Protein AF-V9V7Q2-F1 (afdb_monomer)

Mean predicted aligned error: 6.65 Å

Solvent-accessible surface area (backbone atoms only — not comparable to full-atom values): 5177 Å² total; per-residue (Å²): 137,87,79,77,89,87,71,86,50,70,66,58,54,51,52,54,49,52,24,61,68,51,80,66,45,94,82,88,76,55,73,67,56,54,48,50,45,50,52,46,53,49,48,54,53,49,44,50,50,43,35,74,74,50,59,39,43,50,66,78,74,47,81,86,48,49,84,54,96,64,86,74,60,74,45,76,50,76,82,86,124

Organism: NCBI:txid1435058

Secondary structure (DSSP, 8-state):
----TT---HHHHHHHHHHHHTTT------HHHHHHHHHHHHHHHHHHHHHHHSSEEEPPP-TTTTTS-----EEEPP---

Foldseek 3Di:
DDDDPDDPDLLNVLVVLVCVLVVNDDDDDDPVLSVLLSVQSVVLVVQVVCCVPHQKHKDHDDSNGRSHPDDIDIDGHDPPD

Structure (mmCIF, N/CA/C/O backbone):
data_AF-V9V7Q2-F1
#
_entry.id   AF-V9V7Q2-F1
#
loop_
_atom_site.group_PDB
_atom_site.id
_atom_site.type_symbol
_atom_site.label_atom_id
_atom_site.label_alt_id
_atom_site.label_comp_id
_atom_site.label_asym_id
_atom_site.label_entity_id
_atom_site.label_seq_id
_atom_site.pdbx_PDB_ins_code
_atom_site.Cartn_x
_atom_site.Cartn_y
_atom_site.Cartn_z
_atom_site.occupancy
_atom_site.B_iso_or_equiv
_atom_site.auth_seq_id
_atom_site.auth_comp_id
_atom_site.auth_asym_id
_atom_site.auth_atom_id
_atom_site.pdbx_PDB_model_num
ATOM 1 N N . MET A 1 1 ? 25.406 -17.617 1.682 1.00 40.38 1 MET A N 1
ATOM 2 C CA . MET A 1 1 ? 24.693 -16.432 2.205 1.00 40.38 1 MET A CA 1
ATOM 3 C C . MET A 1 1 ? 23.341 -16.926 2.700 1.00 40.38 1 MET A C 1
ATOM 5 O O . MET A 1 1 ? 22.570 -17.415 1.892 1.00 40.38 1 MET A O 1
ATOM 9 N N . SER A 1 2 ? 23.140 -16.985 4.018 1.00 41.09 2 SER A N 1
ATOM 10 C CA . SER A 1 2 ? 21.972 -17.621 4.645 1.00 41.09 2 SER A CA 1
ATOM 11 C C . SER A 1 2 ? 20.888 -16.571 4.880 1.00 41.09 2 SER A C 1
ATOM 13 O O . SER A 1 2 ? 21.076 -15.681 5.708 1.00 41.09 2 SER A O 1
ATOM 15 N N . THR A 1 3 ? 19.782 -16.629 4.139 1.00 52.47 3 THR A N 1
ATOM 16 C CA . THR A 1 3 ? 18.575 -15.868 4.475 1.00 52.47 3 THR A CA 1
ATOM 17 C C . THR A 1 3 ? 17.817 -16.652 5.544 1.00 52.47 3 THR A C 1
ATOM 19 O O . THR A 1 3 ? 17.349 -17.765 5.317 1.00 52.47 3 THR A O 1
ATOM 22 N N . LYS A 1 4 ? 17.745 -16.098 6.759 1.00 47.72 4 LYS A N 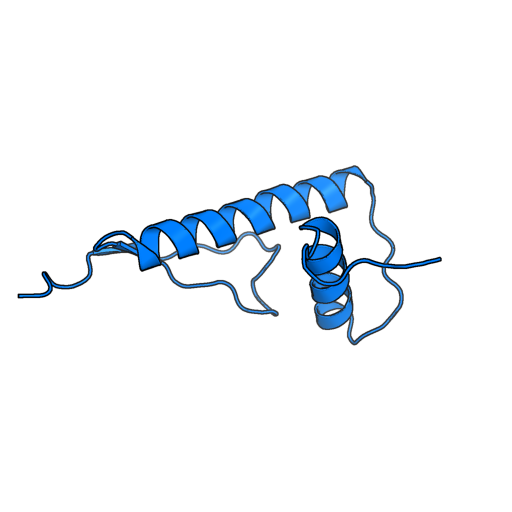1
ATOM 23 C CA . LYS A 1 4 ? 16.909 -16.646 7.834 1.00 47.72 4 LYS A CA 1
ATOM 24 C C . LYS A 1 4 ? 15.443 -16.679 7.370 1.00 47.72 4 LYS A C 1
ATOM 26 O O . LYS A 1 4 ? 14.950 -15.641 6.927 1.00 47.72 4 LYS A O 1
ATOM 31 N N . PRO A 1 5 ? 14.721 -17.800 7.525 1.00 53.50 5 PRO A N 1
ATOM 32 C CA . PRO A 1 5 ? 13.277 -17.812 7.353 1.00 53.50 5 PRO A CA 1
ATOM 33 C C . PRO A 1 5 ? 12.647 -17.139 8.581 1.00 53.50 5 PRO A C 1
ATOM 35 O O . PRO A 1 5 ? 12.941 -17.530 9.710 1.00 53.50 5 PRO A O 1
ATOM 38 N N . GLY A 1 6 ? 11.816 -16.111 8.384 1.00 49.25 6 GLY A N 1
ATOM 39 C CA . GLY A 1 6 ? 10.958 -15.600 9.463 1.00 49.25 6 GLY A CA 1
ATOM 40 C C . GLY A 1 6 ? 10.678 -14.098 9.505 1.00 49.25 6 GLY A C 1
ATOM 41 O O . GLY A 1 6 ? 9.804 -13.694 10.260 1.00 49.25 6 GLY A O 1
ATOM 42 N N . ALA A 1 7 ? 11.350 -13.264 8.709 1.00 50.59 7 ALA A N 1
ATOM 43 C CA . ALA A 1 7 ? 11.005 -11.845 8.606 1.00 50.59 7 ALA A CA 1
ATOM 44 C C . ALA A 1 7 ? 10.866 -11.460 7.134 1.00 50.59 7 ALA A C 1
ATOM 46 O O . ALA A 1 7 ? 11.860 -11.203 6.455 1.00 50.59 7 ALA A O 1
ATOM 47 N N . ILE A 1 8 ? 9.631 -11.436 6.628 1.00 58.53 8 ILE A N 1
ATOM 48 C CA . ILE A 1 8 ? 9.354 -10.751 5.366 1.00 58.53 8 ILE A CA 1
ATOM 49 C C . ILE A 1 8 ? 9.571 -9.266 5.653 1.00 58.53 8 ILE A C 1
ATOM 51 O O . ILE A 1 8 ? 8.786 -8.628 6.349 1.00 58.53 8 ILE A O 1
ATOM 55 N N . HIS A 1 9 ? 10.696 -8.734 5.185 1.00 82.12 9 HIS A N 1
ATOM 56 C CA . HIS A 1 9 ? 10.976 -7.307 5.254 1.00 82.12 9 HIS A CA 1
ATOM 57 C C . HIS A 1 9 ? 9.898 -6.574 4.434 1.00 82.12 9 HIS A C 1
ATOM 59 O O . HIS A 1 9 ? 9.651 -7.005 3.307 1.00 82.12 9 HIS A O 1
ATOM 65 N N . PRO A 1 10 ? 9.265 -5.484 4.913 1.00 87.75 10 PRO A N 1
ATOM 66 C CA . PRO A 1 10 ? 8.175 -4.837 4.171 1.00 87.75 10 PRO A CA 1
ATOM 67 C C . PRO A 1 10 ? 8.582 -4.428 2.748 1.00 87.75 10 PRO A C 1
ATOM 69 O O . PRO A 1 10 ? 7.811 -4.581 1.811 1.00 87.75 10 PRO A O 1
ATOM 72 N N . LEU A 1 11 ? 9.848 -4.034 2.560 1.00 89.75 11 LEU A N 1
ATOM 73 C CA . LEU A 1 11 ? 10.416 -3.791 1.230 1.00 89.75 11 LEU A CA 1
ATOM 74 C C . LEU A 1 11 ? 10.373 -5.019 0.304 1.00 89.75 11 LEU A C 1
ATOM 76 O O . LEU A 1 11 ? 10.111 -4.867 -0.881 1.00 89.75 11 LEU A O 1
ATOM 80 N N . ALA A 1 12 ? 10.601 -6.230 0.820 1.00 92.12 12 ALA A N 1
ATOM 81 C CA . ALA A 1 12 ? 10.502 -7.446 0.015 1.00 92.12 12 ALA A CA 1
ATOM 82 C C . ALA A 1 12 ? 9.061 -7.672 -0.468 1.00 92.12 12 ALA A C 1
ATOM 84 O O . ALA A 1 12 ? 8.858 -7.998 -1.633 1.00 92.12 12 ALA A O 1
ATOM 85 N N . ALA A 1 13 ? 8.062 -7.438 0.393 1.00 93.56 13 ALA A N 1
ATOM 86 C CA . ALA A 1 13 ? 6.655 -7.513 0.001 1.00 93.56 13 ALA A CA 1
ATOM 87 C C . ALA A 1 13 ? 6.318 -6.484 -1.089 1.00 93.56 13 ALA A C 1
ATOM 89 O O . ALA A 1 13 ? 5.742 -6.850 -2.109 1.00 93.56 13 ALA A O 1
ATOM 90 N N . ILE A 1 14 ? 6.757 -5.232 -0.918 1.00 95.69 14 ILE A N 1
ATOM 91 C CA . ILE A 1 14 ? 6.570 -4.162 -1.911 1.00 95.69 14 ILE A CA 1
ATOM 92 C C . ILE A 1 14 ? 7.188 -4.555 -3.257 1.00 95.69 14 ILE A C 1
ATOM 94 O O . ILE A 1 14 ? 6.513 -4.466 -4.276 1.00 95.69 14 ILE A O 1
ATOM 98 N N . ILE A 1 15 ? 8.427 -5.059 -3.272 1.00 94.75 15 ILE A N 1
ATOM 99 C CA . ILE A 1 15 ? 9.093 -5.508 -4.505 1.00 94.75 15 ILE A CA 1
ATOM 100 C C . ILE A 1 15 ? 8.296 -6.632 -5.184 1.00 94.75 15 ILE A C 1
ATOM 102 O O . ILE A 1 15 ? 8.069 -6.577 -6.391 1.00 94.75 15 ILE A O 1
ATOM 106 N N . HIS A 1 16 ? 7.828 -7.630 -4.430 1.00 95.00 16 HIS A N 1
ATOM 107 C CA . HIS A 1 16 ? 7.011 -8.711 -4.990 1.00 95.00 16 HIS A CA 1
ATOM 108 C C . HIS A 1 16 ? 5.674 -8.214 -5.557 1.00 95.00 16 HIS A C 1
ATOM 110 O O . HIS A 1 16 ? 5.261 -8.679 -6.619 1.00 95.00 16 HIS A O 1
ATOM 116 N N . ILE A 1 17 ? 5.022 -7.259 -4.890 1.00 96.06 17 ILE A N 1
ATOM 117 C CA . ILE A 1 17 ? 3.786 -6.633 -5.376 1.00 96.06 17 ILE A CA 1
ATOM 118 C C . ILE A 1 17 ? 4.053 -5.869 -6.674 1.00 96.06 17 ILE A C 1
ATOM 120 O O . ILE A 1 17 ? 3.300 -6.028 -7.629 1.00 96.06 17 ILE A O 1
ATOM 124 N N . LEU A 1 18 ? 5.137 -5.093 -6.750 1.00 96.56 18 LEU A N 1
ATOM 125 C CA . LEU A 1 18 ? 5.499 -4.365 -7.968 1.00 96.56 18 LEU A CA 1
ATOM 126 C C . LEU A 1 18 ? 5.768 -5.317 -9.139 1.00 96.56 18 LEU A C 1
ATOM 128 O O . LEU A 1 18 ? 5.328 -5.041 -10.252 1.00 96.56 18 LEU A O 1
ATOM 132 N N . PHE A 1 19 ? 6.396 -6.472 -8.890 1.00 96.12 19 PHE A N 1
ATOM 133 C CA . PHE A 1 19 ? 6.593 -7.478 -9.940 1.00 96.12 19 PHE A CA 1
ATOM 134 C C . PHE A 1 19 ? 5.254 -8.041 -10.398 1.00 96.12 19 PHE A C 1
ATOM 136 O O . PHE A 1 19 ? 5.015 -8.128 -11.597 1.00 96.12 19 PHE A O 1
ATOM 143 N N . ALA A 1 20 ? 4.355 -8.366 -9.467 1.00 95.31 20 ALA A N 1
ATOM 144 C CA . ALA A 1 20 ? 3.017 -8.834 -9.816 1.00 95.31 20 ALA A CA 1
ATOM 145 C C . ALA A 1 20 ? 2.239 -7.792 -10.642 1.00 95.31 20 ALA A C 1
ATOM 147 O O . ALA A 1 20 ? 1.614 -8.154 -11.639 1.00 95.31 20 ALA A O 1
ATOM 148 N N . LYS A 1 21 ? 2.328 -6.502 -10.285 1.00 94.12 21 LYS A N 1
ATOM 149 C CA . LYS A 1 21 ? 1.699 -5.403 -11.038 1.00 94.12 21 LYS A CA 1
ATOM 150 C C . LYS A 1 21 ? 2.291 -5.224 -12.439 1.00 94.12 21 LYS A C 1
ATOM 152 O O . LYS A 1 21 ? 1.554 -4.876 -13.355 1.00 94.12 21 LYS A O 1
ATOM 157 N N . ASN A 1 22 ? 3.588 -5.476 -12.612 1.00 94.56 22 ASN A N 1
ATOM 158 C CA . ASN A 1 22 ? 4.297 -5.319 -13.885 1.00 94.56 22 ASN A CA 1
ATOM 159 C C . ASN A 1 22 ? 4.367 -6.618 -14.717 1.00 94.56 22 ASN A C 1
ATOM 161 O O . ASN A 1 22 ? 5.253 -6.780 -15.549 1.00 94.56 22 ASN A O 1
ATOM 165 N N . GLY A 1 23 ? 3.499 -7.603 -14.455 1.00 93.56 23 GLY A N 1
ATOM 166 C CA . GLY A 1 23 ? 3.494 -8.871 -15.201 1.00 93.56 23 GLY A CA 1
ATOM 167 C C . GLY A 1 23 ? 4.744 -9.743 -15.000 1.00 93.56 23 GLY A C 1
ATOM 168 O O . GLY A 1 23 ? 5.001 -10.645 -15.791 1.00 93.56 23 GLY A O 1
ATOM 169 N N . GLY A 1 24 ? 5.517 -9.491 -13.943 1.00 93.12 24 GLY A N 1
ATOM 170 C CA . GLY A 1 24 ? 6.779 -10.167 -13.640 1.00 93.12 24 GLY A CA 1
ATOM 171 C C . GLY A 1 24 ? 8.003 -9.575 -14.343 1.00 93.12 24 GLY A C 1
ATOM 172 O O . GLY A 1 24 ? 9.096 -10.118 -14.189 1.00 93.12 24 GLY A O 1
ATOM 173 N N . GLU A 1 25 ? 7.843 -8.484 -15.093 1.00 94.38 25 GLU A N 1
ATOM 174 C CA . GLU A 1 25 ? 8.941 -7.817 -15.795 1.00 94.38 25 GLU A CA 1
ATOM 175 C C . GLU A 1 25 ? 9.767 -6.907 -14.872 1.00 94.38 25 GLU A C 1
ATOM 177 O O . GLU A 1 25 ? 9.360 -6.578 -13.755 1.00 94.38 25 GLU A O 1
ATOM 182 N N . GLU A 1 26 ? 10.944 -6.492 -15.349 1.00 94.75 26 GLU A N 1
ATOM 183 C CA . GLU A 1 26 ? 11.855 -5.595 -14.631 1.00 94.75 26 GLU A CA 1
ATOM 184 C C . GLU A 1 26 ? 11.157 -4.300 -14.188 1.00 94.75 26 GLU A C 1
ATOM 186 O O . GLU A 1 26 ? 10.437 -3.668 -14.957 1.00 94.75 26 GLU A O 1
ATOM 191 N N . ILE A 1 27 ? 11.397 -3.893 -12.940 1.00 94.69 27 ILE A N 1
ATOM 192 C CA . ILE A 1 27 ? 10.854 -2.662 -12.359 1.00 94.69 27 ILE A CA 1
ATOM 193 C C . ILE A 1 27 ? 11.992 -1.663 -12.193 1.00 94.69 27 ILE A C 1
ATOM 195 O O . ILE A 1 27 ? 13.023 -1.982 -11.600 1.00 94.69 27 ILE A O 1
ATOM 199 N N . SER A 1 28 ? 11.766 -0.431 -12.637 1.00 95.44 28 SER A N 1
ATOM 200 C CA . SER A 1 28 ? 12.668 0.694 -12.411 1.00 95.44 28 SER A CA 1
ATOM 201 C C . SER A 1 28 ? 11.885 1.850 -11.802 1.00 95.44 28 SER A C 1
ATOM 203 O O . SER A 1 28 ? 11.114 2.506 -12.495 1.00 95.44 28 SER A O 1
ATOM 205 N N . GLU A 1 29 ? 12.108 2.110 -10.516 1.00 95.12 29 GLU A N 1
ATOM 206 C CA . GLU A 1 29 ? 11.413 3.145 -9.745 1.00 95.12 29 GLU A CA 1
ATOM 207 C C . GLU A 1 29 ? 12.413 4.024 -8.995 1.00 95.12 29 GLU A C 1
ATOM 209 O O . GLU A 1 29 ? 13.484 3.564 -8.585 1.00 95.12 29 GLU A O 1
ATOM 214 N N . SER A 1 30 ? 12.069 5.299 -8.793 1.00 96.94 30 SER A N 1
ATOM 215 C CA . SER A 1 30 ? 12.896 6.188 -7.974 1.00 96.94 30 SER A CA 1
ATOM 216 C C . SER A 1 30 ? 12.837 5.777 -6.499 1.00 96.94 30 SER A C 1
ATOM 218 O O . SER A 1 30 ? 11.862 5.185 -6.030 1.00 96.94 30 SER A O 1
ATOM 220 N N . SER A 1 31 ? 13.862 6.130 -5.719 1.00 94.19 31 SER A N 1
ATOM 221 C CA . SER A 1 31 ? 13.853 5.884 -4.270 1.00 94.19 31 SER A CA 1
ATOM 222 C C . SER A 1 31 ? 12.702 6.600 -3.562 1.00 94.19 31 SER A C 1
ATOM 224 O O . SER A 1 31 ? 12.155 6.075 -2.596 1.00 94.19 31 SER A O 1
ATOM 226 N N . GLU A 1 32 ? 12.326 7.784 -4.050 1.00 97.44 32 GLU A N 1
ATOM 227 C CA . GLU A 1 32 ? 11.168 8.539 -3.564 1.00 97.44 32 GLU A CA 1
ATOM 228 C C . GLU A 1 32 ? 9.876 7.760 -3.820 1.00 97.44 32 GLU A C 1
ATOM 230 O O . GLU A 1 32 ? 9.078 7.581 -2.902 1.00 97.44 32 GLU A O 1
ATOM 235 N N . LYS A 1 33 ? 9.721 7.182 -5.018 1.00 96.00 33 LYS A N 1
ATOM 236 C CA . LYS A 1 33 ? 8.537 6.393 -5.361 1.00 96.00 33 LYS A CA 1
ATOM 237 C C . LYS A 1 33 ? 8.444 5.092 -4.564 1.00 96.00 33 LYS A C 1
ATOM 239 O O . LYS A 1 33 ? 7.378 4.737 -4.069 1.00 96.00 33 LYS A O 1
ATOM 244 N N . LEU A 1 34 ? 9.576 4.422 -4.344 1.00 95.19 34 LEU A N 1
ATOM 245 C CA . LEU A 1 34 ? 9.649 3.264 -3.446 1.00 95.19 34 LEU A CA 1
ATOM 246 C C . LEU A 1 34 ? 9.275 3.624 -2.001 1.00 95.19 34 LEU A C 1
ATOM 248 O O . LEU A 1 34 ? 8.671 2.808 -1.301 1.00 95.19 34 LEU A O 1
ATOM 252 N N . TYR A 1 35 ? 9.619 4.831 -1.547 1.00 94.94 35 TYR A N 1
ATOM 253 C CA . TYR A 1 35 ? 9.224 5.314 -0.227 1.00 94.94 35 TYR A CA 1
ATOM 254 C C . TYR A 1 35 ? 7.718 5.593 -0.142 1.00 94.94 35 TYR A C 1
ATOM 256 O O . TYR A 1 35 ? 7.110 5.247 0.871 1.00 94.94 35 TYR A O 1
ATOM 264 N N . GLU A 1 36 ? 7.105 6.146 -1.192 1.00 96.25 36 GLU A N 1
ATOM 265 C CA . GLU A 1 36 ? 5.643 6.292 -1.288 1.00 96.25 36 GLU A CA 1
ATOM 266 C C . GLU A 1 36 ? 4.945 4.931 -1.187 1.00 96.25 36 GLU A C 1
ATOM 268 O O . GLU A 1 36 ? 4.121 4.738 -0.294 1.00 96.25 36 GLU A O 1
ATOM 273 N N . TYR A 1 37 ? 5.368 3.942 -1.985 1.00 96.88 37 TYR A N 1
ATOM 274 C CA . TYR A 1 37 ? 4.837 2.575 -1.899 1.00 96.88 37 TYR A CA 1
ATOM 275 C C . TYR A 1 37 ? 5.001 1.970 -0.500 1.00 96.88 37 TYR A C 1
ATOM 277 O O . TYR A 1 37 ? 4.151 1.217 -0.029 1.00 96.88 37 TYR A O 1
ATOM 285 N N . PHE A 1 38 ? 6.074 2.317 0.209 1.0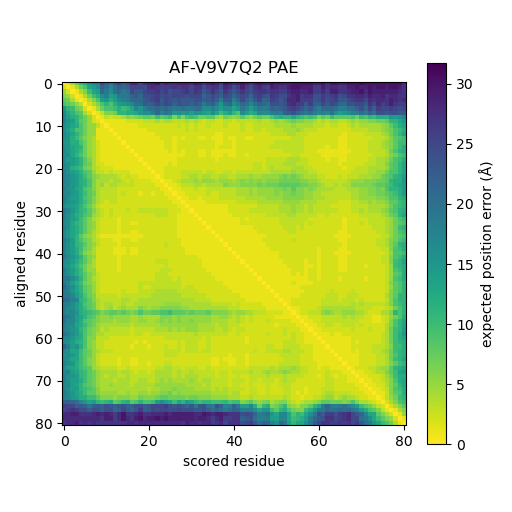0 95.62 38 PHE A N 1
ATOM 286 C CA . PHE A 1 38 ? 6.261 1.894 1.592 1.00 95.62 38 PHE A CA 1
ATOM 287 C C . PHE A 1 38 ? 5.249 2.519 2.557 1.00 95.62 38 PHE A C 1
ATOM 289 O O . PHE A 1 38 ? 4.791 1.833 3.477 1.00 95.62 38 PHE A O 1
ATOM 296 N N . GLN A 1 39 ? 4.895 3.794 2.373 1.00 94.94 39 GLN A N 1
ATOM 297 C CA . GLN A 1 39 ? 3.853 4.436 3.181 1.00 94.94 39 GLN A CA 1
ATOM 298 C C . GLN A 1 39 ? 2.479 3.835 2.886 1.00 94.94 39 GLN A C 1
ATOM 300 O O . GLN A 1 39 ? 1.775 3.474 3.829 1.00 94.94 39 GLN A O 1
ATOM 305 N N . ASP A 1 40 ? 2.150 3.646 1.609 1.00 95.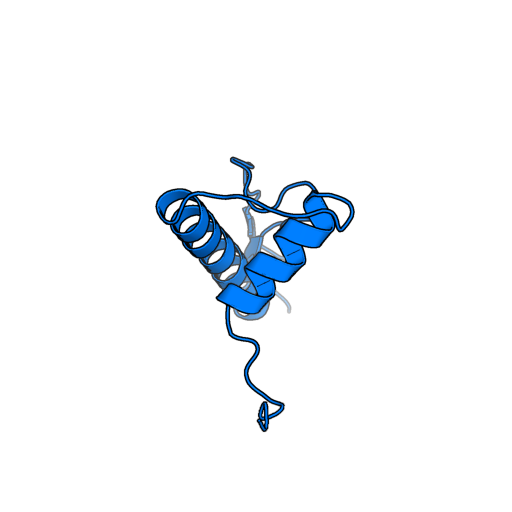69 40 ASP A N 1
ATOM 306 C CA . ASP A 1 40 ? 0.894 3.029 1.178 1.00 95.69 40 ASP A CA 1
ATOM 307 C C . ASP A 1 40 ? 0.761 1.606 1.739 1.00 95.69 40 ASP A C 1
ATOM 309 O O . ASP A 1 40 ? -0.240 1.263 2.364 1.00 95.69 40 ASP A O 1
ATOM 313 N N . TYR A 1 41 ? 1.814 0.787 1.621 1.00 96.19 41 TYR A N 1
ATOM 314 C CA . TYR A 1 41 ? 1.821 -0.578 2.156 1.00 96.19 41 TYR A CA 1
ATOM 315 C C . TYR A 1 41 ? 1.598 -0.608 3.673 1.00 96.19 41 TYR A C 1
ATOM 317 O O . TYR A 1 41 ? 0.877 -1.456 4.199 1.00 96.19 41 TYR A O 1
ATOM 325 N N . ARG A 1 42 ? 2.212 0.329 4.403 1.00 94.56 42 ARG A N 1
ATOM 326 C CA . ARG A 1 42 ? 2.003 0.454 5.849 1.00 94.56 42 ARG A CA 1
ATOM 327 C C . ARG A 1 42 ? 0.577 0.859 6.202 1.00 94.56 42 ARG A C 1
ATOM 329 O O . ARG A 1 42 ? 0.085 0.404 7.232 1.00 94.56 42 ARG A O 1
ATOM 336 N N . LEU A 1 43 ? -0.048 1.725 5.406 1.00 94.88 43 LEU A N 1
ATOM 337 C CA . LEU A 1 43 ? -1.435 2.124 5.620 1.00 94.88 43 LEU A CA 1
ATOM 338 C C . LEU A 1 43 ? -2.368 0.918 5.465 1.00 94.88 43 LEU A C 1
ATOM 340 O O . LEU A 1 43 ? -3.180 0.678 6.354 1.00 94.88 43 LEU A O 1
ATOM 344 N N . GLU A 1 44 ? -2.180 0.109 4.421 1.00 96.12 44 GLU A N 1
ATOM 345 C CA . GLU A 1 44 ? -2.947 -1.130 4.210 1.00 96.12 44 GLU A CA 1
ATOM 346 C C . GLU A 1 44 ? -2.787 -2.119 5.377 1.00 96.12 44 GLU A C 1
ATOM 348 O O . GLU A 1 44 ? -3.769 -2.662 5.882 1.00 96.12 44 GLU A O 1
ATOM 353 N N . LEU A 1 45 ? -1.564 -2.299 5.889 1.00 95.19 45 LEU A N 1
ATOM 354 C CA . LEU A 1 45 ? -1.340 -3.135 7.075 1.00 95.19 45 LEU A CA 1
ATOM 355 C C . LEU A 1 45 ? -2.034 -2.586 8.329 1.00 95.19 45 LEU A C 1
ATOM 357 O O . LEU A 1 45 ? -2.527 -3.367 9.142 1.00 95.19 45 LEU A O 1
ATOM 361 N N . ALA A 1 46 ? -2.079 -1.263 8.498 1.00 95.00 46 ALA A N 1
ATOM 362 C CA . ALA A 1 46 ? -2.769 -0.638 9.623 1.00 95.00 46 ALA A CA 1
ATOM 363 C C . ALA A 1 46 ? -4.295 -0.793 9.514 1.00 95.00 46 ALA A C 1
ATOM 365 O O . ALA A 1 46 ? -4.949 -1.079 10.518 1.00 95.00 46 ALA A O 1
ATOM 366 N N . LEU A 1 47 ? -4.864 -0.658 8.311 1.00 94.81 47 LEU A N 1
ATOM 367 C CA . LEU A 1 47 ? -6.287 -0.907 8.051 1.00 94.81 47 LEU A CA 1
ATOM 368 C C . LEU A 1 47 ? -6.665 -2.364 8.343 1.00 94.81 47 LEU A C 1
ATOM 370 O O . LEU A 1 47 ? -7.683 -2.625 8.988 1.00 94.81 47 LEU A O 1
ATOM 374 N N . GLU A 1 48 ? -5.813 -3.307 7.946 1.00 94.81 48 GLU A N 1
ATOM 375 C CA . GLU A 1 48 ? -5.985 -4.726 8.261 1.00 94.81 48 GLU A CA 1
ATOM 376 C C . GLU A 1 48 ? -5.891 -4.987 9.773 1.00 94.81 48 GLU A C 1
ATOM 378 O O . GLU A 1 48 ? -6.683 -5.742 10.339 1.00 94.81 48 GLU A O 1
ATOM 383 N N . GLU A 1 49 ? -4.952 -4.341 10.468 1.00 95.06 49 GLU A N 1
ATOM 384 C CA . GLU A 1 49 ? -4.828 -4.459 11.921 1.00 95.06 49 GLU A CA 1
ATOM 385 C C . GLU A 1 49 ? -6.066 -3.917 12.652 1.00 95.06 49 GLU A C 1
ATOM 387 O O . GLU A 1 49 ? -6.558 -4.569 13.578 1.00 95.06 49 GLU A O 1
ATOM 392 N N . ILE A 1 50 ? -6.601 -2.771 12.214 1.00 93.50 50 ILE A N 1
ATOM 393 C CA . ILE A 1 50 ? -7.865 -2.209 12.714 1.00 93.50 50 ILE A CA 1
ATOM 394 C C . ILE A 1 50 ? -9.006 -3.198 12.466 1.00 93.50 50 ILE A C 1
ATOM 396 O O . ILE A 1 50 ? -9.741 -3.514 13.404 1.00 93.50 50 ILE A O 1
ATOM 400 N N . THR A 1 51 ? -9.102 -3.741 11.253 1.00 92.44 51 THR A N 1
ATOM 401 C CA . THR A 1 51 ? -10.139 -4.711 10.871 1.00 92.44 51 THR A CA 1
ATOM 402 C C . THR A 1 51 ? -10.094 -5.977 11.722 1.00 92.44 51 THR A C 1
ATOM 404 O O . THR A 1 51 ? -11.132 -6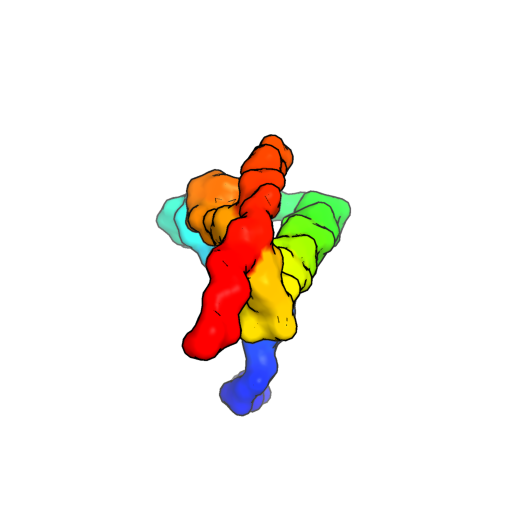.487 12.136 1.00 92.44 51 THR A O 1
ATOM 407 N N . ARG A 1 52 ? -8.899 -6.469 12.070 1.00 92.12 52 ARG A N 1
ATOM 408 C CA . ARG A 1 52 ? -8.740 -7.669 12.912 1.00 92.12 52 ARG A CA 1
ATOM 409 C C . ARG A 1 52 ? -9.014 -7.444 14.393 1.00 92.12 52 ARG A C 1
ATOM 411 O O . ARG A 1 52 ? -9.335 -8.400 15.098 1.00 92.12 52 ARG A O 1
ATOM 418 N N . LYS A 1 53 ? -8.777 -6.231 14.895 1.00 94.88 53 LYS A N 1
ATOM 419 C CA . LYS A 1 53 ? -8.763 -5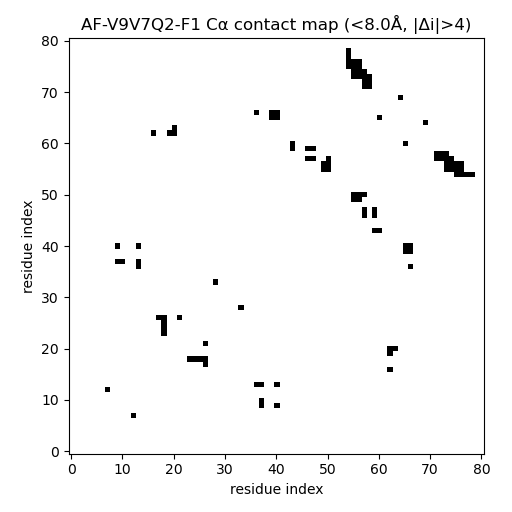.945 16.342 1.00 94.88 53 LYS A CA 1
ATOM 420 C C . LYS A 1 53 ? -9.957 -5.132 16.822 1.00 94.88 53 LYS A C 1
ATOM 422 O O . LYS A 1 53 ? -10.123 -4.966 18.029 1.00 94.88 53 LYS A O 1
ATOM 427 N N . THR A 1 54 ? -10.757 -4.595 15.911 1.00 91.19 54 THR A N 1
ATOM 428 C CA . THR A 1 54 ? -11.873 -3.703 16.228 1.00 91.19 54 THR A CA 1
ATOM 429 C C . THR A 1 54 ? -13.139 -4.132 15.492 1.00 91.19 54 THR A C 1
ATOM 431 O O . THR A 1 54 ? -13.135 -5.081 14.718 1.00 91.19 54 THR A O 1
ATOM 434 N N . HIS A 1 55 ? -14.234 -3.413 15.730 1.00 89.62 55 HIS A N 1
ATOM 435 C CA . HIS A 1 55 ? -15.502 -3.596 15.021 1.00 89.62 55 HIS A CA 1
ATOM 436 C C . HIS A 1 55 ? -15.604 -2.673 13.800 1.00 89.62 55 HIS A C 1
ATOM 438 O O . HIS A 1 55 ? -16.697 -2.280 13.410 1.00 89.62 55 HIS A O 1
ATOM 444 N N . VAL A 1 56 ? -14.473 -2.250 13.241 1.00 91.94 56 VAL A N 1
ATOM 445 C CA . VAL A 1 56 ? -14.410 -1.409 12.047 1.00 91.94 56 VAL A CA 1
ATOM 446 C C . VAL A 1 56 ? -13.853 -2.262 10.922 1.00 91.94 56 VAL A C 1
ATOM 448 O O . VAL A 1 56 ? -12.751 -2.773 11.062 1.00 91.94 56 VAL A O 1
ATOM 451 N N . ALA A 1 57 ? -14.593 -2.415 9.831 1.00 91.44 57 ALA A N 1
ATOM 452 C CA . ALA A 1 57 ? -14.127 -3.089 8.630 1.00 91.44 57 ALA A CA 1
ATOM 453 C C . ALA A 1 57 ? -13.647 -2.053 7.610 1.00 91.44 57 ALA A C 1
ATOM 455 O O . ALA A 1 57 ? -14.341 -1.069 7.354 1.00 91.44 57 ALA A O 1
ATOM 456 N N . ALA A 1 58 ? -12.475 -2.285 7.024 1.00 91.88 58 ALA A N 1
ATOM 457 C CA . ALA A 1 58 ? -11.985 -1.541 5.871 1.00 91.88 58 ALA A CA 1
ATOM 458 C C . ALA A 1 58 ? -11.824 -2.485 4.675 1.00 91.88 58 ALA A C 1
ATOM 460 O O . ALA A 1 58 ? -11.374 -3.622 4.826 1.00 91.88 58 ALA A O 1
ATOM 461 N N . GLU A 1 59 ? -12.187 -2.023 3.480 1.00 92.62 59 GLU A N 1
ATOM 462 C CA . GLU A 1 59 ? -11.959 -2.794 2.257 1.00 92.62 59 GLU A CA 1
ATOM 463 C C . GLU A 1 59 ? -10.452 -2.885 1.954 1.00 92.62 59 GLU A C 1
ATOM 465 O O . GLU A 1 59 ? -9.802 -1.873 1.676 1.00 92.62 59 GLU A O 1
ATOM 470 N N . ALA A 1 60 ? -9.912 -4.106 1.966 1.00 91.94 60 ALA A N 1
ATOM 471 C CA . ALA A 1 60 ? -8.510 -4.374 1.661 1.00 91.94 60 ALA A CA 1
ATOM 472 C C . ALA A 1 60 ? -8.152 -4.032 0.205 1.00 91.94 60 ALA A C 1
ATOM 474 O O . ALA A 1 60 ? -8.940 -4.270 -0.715 1.00 91.94 60 ALA A O 1
ATOM 475 N N . ALA A 1 61 ? -6.935 -3.533 -0.028 1.00 95.88 61 ALA A N 1
ATOM 476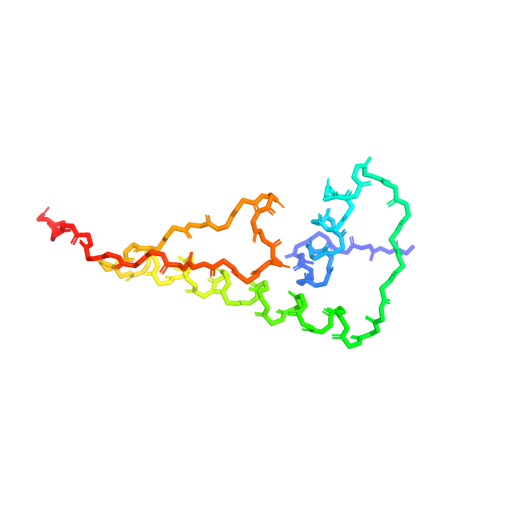 C CA . ALA A 1 61 ? -6.432 -3.368 -1.386 1.00 95.88 61 ALA A CA 1
ATOM 477 C C . ALA A 1 61 ? -6.213 -4.709 -2.115 1.00 95.88 61 ALA A 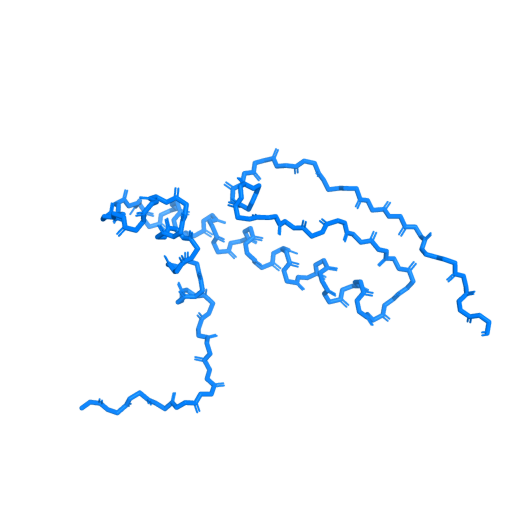C 1
ATOM 479 O O . ALA A 1 61 ? -5.812 -5.722 -1.540 1.00 95.88 61 ALA A O 1
ATOM 480 N N . THR A 1 62 ? -6.429 -4.680 -3.427 1.00 94.75 62 THR A N 1
ATOM 481 C CA . THR A 1 62 ? -6.118 -5.7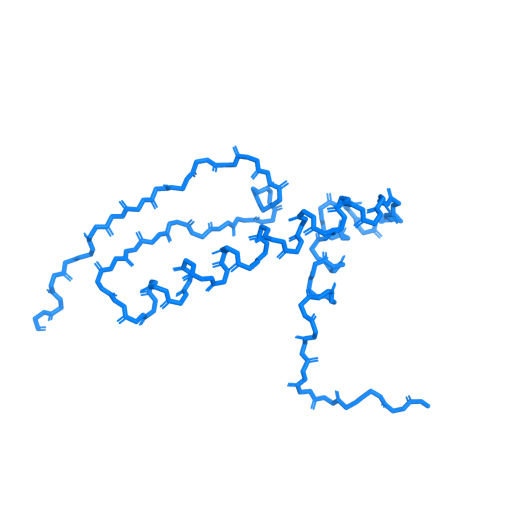66 -4.367 1.00 94.75 62 THR A CA 1
ATOM 482 C C . THR A 1 62 ? -4.758 -5.521 -5.022 1.00 94.75 62 THR A C 1
ATOM 484 O O . THR A 1 62 ? -4.168 -4.453 -4.851 1.00 94.75 62 THR A O 1
ATOM 487 N N . ILE A 1 63 ? -4.256 -6.469 -5.821 1.00 95.06 63 ILE A N 1
ATOM 488 C CA . ILE A 1 63 ? -3.041 -6.233 -6.622 1.00 95.06 63 ILE A CA 1
ATOM 489 C C . ILE A 1 63 ? -3.249 -5.067 -7.588 1.00 95.06 63 ILE A C 1
ATOM 491 O O . ILE A 1 63 ? -2.331 -4.284 -7.819 1.00 95.06 63 ILE A O 1
ATOM 495 N N . GLU A 1 64 ? -4.455 -4.907 -8.117 1.00 94.56 64 GLU A N 1
ATOM 496 C CA . GLU A 1 64 ? -4.820 -3.844 -9.042 1.00 94.56 64 GLU A CA 1
ATOM 497 C C . GLU A 1 64 ? -4.849 -2.483 -8.331 1.00 94.56 64 GLU A C 1
ATOM 499 O O . GLU A 1 64 ? -4.297 -1.511 -8.856 1.00 94.56 64 GLU A O 1
ATOM 504 N N . THR A 1 65 ? -5.407 -2.420 -7.117 1.00 95.81 65 THR A N 1
ATOM 505 C CA . THR A 1 65 ? -5.663 -1.154 -6.404 1.00 95.81 65 THR A CA 1
ATOM 506 C C . THR A 1 65 ? -4.579 -0.737 -5.408 1.00 95.81 65 THR A C 1
ATOM 508 O O . THR A 1 65 ? -4.503 0.445 -5.071 1.00 95.81 65 THR A O 1
ATOM 511 N N . ILE A 1 66 ? -3.706 -1.641 -4.958 1.00 96.62 66 ILE A N 1
ATOM 512 C CA . ILE A 1 66 ? -2.589 -1.281 -4.073 1.00 96.62 66 ILE A CA 1
ATOM 513 C C . ILE A 1 66 ? -1.608 -0.341 -4.787 1.00 96.62 66 ILE A C 1
ATOM 515 O O . ILE A 1 66 ? -1.362 -0.496 -5.990 1.00 96.62 66 ILE A O 1
ATOM 519 N N . PHE A 1 67 ? -1.053 0.622 -4.042 1.00 96.38 67 PHE A N 1
ATOM 520 C CA . PHE A 1 67 ? -0.178 1.695 -4.548 1.00 96.38 67 PHE A CA 1
ATOM 521 C C . PHE A 1 67 ? -0.848 2.654 -5.537 1.00 96.38 67 PHE A C 1
ATOM 523 O O . PHE A 1 67 ? -0.201 3.239 -6.408 1.00 96.38 67 PHE A O 1
ATOM 530 N N . THR A 1 68 ? -2.165 2.805 -5.420 1.00 93.69 68 THR A N 1
ATOM 531 C CA . THR A 1 68 ? -2.940 3.799 -6.162 1.00 93.69 68 THR A CA 1
ATOM 532 C C . THR A 1 68 ? -3.641 4.734 -5.185 1.00 93.69 68 THR A C 1
ATOM 534 O O . THR A 1 68 ? -3.814 4.406 -4.013 1.00 93.69 68 THR A O 1
ATOM 537 N N . ASN A 1 69 ? -4.088 5.891 -5.670 1.00 92.00 69 ASN A N 1
ATOM 538 C CA . ASN A 1 69 ? -4.924 6.800 -4.890 1.00 92.00 69 ASN A CA 1
ATOM 539 C C . ASN A 1 69 ? -6.375 6.282 -4.832 1.00 92.00 69 ASN A C 1
ATOM 541 O O . ASN A 1 69 ? -7.274 6.888 -5.417 1.00 92.00 69 ASN A O 1
ATOM 545 N N . ARG A 1 70 ? -6.579 5.111 -4.215 1.00 93.62 70 ARG A N 1
ATOM 546 C CA . ARG A 1 70 ? -7.904 4.509 -4.034 1.00 93.62 70 ARG A CA 1
ATOM 547 C C . ARG A 1 70 ? -8.636 5.169 -2.870 1.00 93.62 70 ARG A C 1
ATOM 549 O O . ARG A 1 70 ? -8.036 5.453 -1.838 1.00 93.62 70 ARG A O 1
ATOM 556 N N . ASP A 1 71 ? -9.948 5.307 -3.000 1.00 93.50 71 ASP A N 1
ATOM 557 C CA . ASP A 1 71 ? -10.802 5.577 -1.847 1.00 93.50 71 ASP A CA 1
ATOM 558 C C . ASP A 1 71 ? -10.917 4.308 -0.997 1.00 93.50 71 ASP A C 1
ATOM 560 O O . ASP A 1 71 ? -11.056 3.209 -1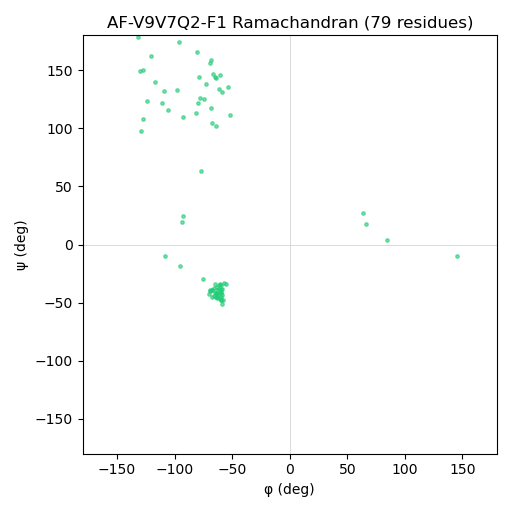.536 1.00 93.50 71 ASP A O 1
ATOM 564 N N . VAL A 1 72 ? -10.859 4.450 0.327 1.00 92.31 72 VAL A N 1
ATOM 565 C CA . VAL A 1 72 ? -11.030 3.339 1.272 1.00 92.31 72 VAL A CA 1
ATOM 566 C C . VAL A 1 72 ? -12.401 3.466 1.922 1.00 92.31 72 VAL A C 1
ATOM 568 O O . VAL A 1 72 ? -12.662 4.421 2.655 1.00 92.31 72 VAL A O 1
ATOM 571 N N . LEU A 1 73 ? -13.275 2.492 1.671 1.00 91.50 73 LEU A N 1
ATOM 572 C CA . LEU A 1 73 ? -14.545 2.385 2.379 1.00 91.50 73 LEU A CA 1
ATOM 573 C C . LEU A 1 73 ? -14.301 1.792 3.770 1.00 91.50 73 LEU A C 1
ATOM 575 O O . LEU A 1 73 ? -13.694 0.727 3.900 1.00 91.50 73 LEU A O 1
ATOM 579 N N . VAL A 1 74 ? -14.779 2.496 4.796 1.00 91.75 74 VAL A N 1
ATOM 580 C CA . VAL A 1 74 ? -14.664 2.099 6.200 1.00 91.75 74 VAL A CA 1
ATOM 581 C C . VAL A 1 74 ? -16.057 2.056 6.814 1.00 91.75 74 VAL A C 1
ATOM 583 O O . VAL A 1 74 ? -16.772 3.059 6.812 1.00 91.75 74 VAL A O 1
ATOM 586 N N . GLU A 1 75 ? -16.434 0.906 7.362 1.00 91.25 75 GLU A N 1
ATOM 587 C CA . GLU A 1 75 ? -17.761 0.655 7.924 1.00 91.25 75 GLU A CA 1
ATOM 588 C C . GLU A 1 75 ? -17.653 0.116 9.353 1.00 91.25 75 GLU A C 1
ATOM 590 O O . GLU A 1 75 ? -16.691 -0.561 9.712 1.00 91.25 75 GLU A O 1
ATOM 595 N N . GLN A 1 76 ? -18.651 0.391 10.195 1.00 87.25 76 GLN A N 1
ATOM 596 C CA . GLN A 1 76 ? -18.777 -0.320 11.467 1.00 87.25 76 GLN A CA 1
ATOM 597 C C . GLN A 1 76 ? -19.411 -1.690 11.213 1.00 87.25 76 GLN A C 1
ATOM 599 O O . GLN A 1 76 ? -20.526 -1.779 10.701 1.00 87.25 76 GLN A O 1
ATOM 604 N N . GLY A 1 77 ? -18.706 -2.756 11.586 1.00 70.56 77 GLY A N 1
ATOM 605 C CA . GLY A 1 77 ? -19.249 -4.107 11.617 1.00 70.56 77 GLY A CA 1
ATOM 606 C C . GLY A 1 77 ? -20.316 -4.261 12.712 1.00 70.56 77 GLY A C 1
ATOM 607 O O . GLY A 1 77 ? -20.346 -3.477 13.667 1.00 70.56 77 GLY A O 1
ATOM 608 N N . PRO A 1 78 ? -21.206 -5.265 12.607 1.00 60.88 78 PRO A N 1
ATOM 609 C CA . PRO A 1 78 ? -22.188 -5.531 13.651 1.00 60.88 78 PRO A CA 1
ATOM 610 C C . PRO A 1 78 ? -21.480 -5.862 14.972 1.00 60.88 78 PRO A C 1
ATOM 612 O O . PRO A 1 78 ? -20.424 -6.497 14.975 1.00 60.88 78 PRO A O 1
ATOM 615 N N . LEU A 1 79 ? -22.075 -5.452 16.101 1.00 49.56 79 LEU A N 1
ATOM 616 C CA . LEU A 1 79 ? -21.692 -5.952 17.424 1.00 49.56 79 LEU A CA 1
ATOM 617 C C . LEU A 1 79 ? -21.724 -7.481 17.352 1.00 49.56 79 LEU A C 1
ATOM 619 O O . LEU A 1 79 ? -22.802 -8.057 17.194 1.00 49.56 79 LEU A O 1
ATOM 623 N N . LEU A 1 80 ? -20.563 -8.134 17.427 1.00 53.47 80 LEU A N 1
ATOM 624 C CA . LEU A 1 80 ? -20.528 -9.566 17.689 1.00 53.47 80 LEU A CA 1
ATOM 625 C C . LEU A 1 80 ? -21.115 -9.739 19.095 1.00 53.47 80 LEU A C 1
ATOM 627 O O . LEU A 1 80 ? -20.474 -9.378 20.082 1.00 53.47 80 LEU A O 1
ATOM 631 N N . GLN A 1 81 ? -22.382 -10.159 19.148 1.00 45.41 81 GLN A N 1
ATOM 632 C CA . GLN A 1 81 ? -23.044 -10.622 20.366 1.00 45.41 81 GLN A CA 1
ATOM 633 C C . GLN A 1 81 ? -22.461 -11.964 20.797 1.00 45.41 81 GLN A C 1
ATOM 635 O O . GLN A 1 81 ? -22.193 -12.800 19.902 1.00 45.41 81 GLN A O 1
#

Radius of gyration: 15.38 Å; Cα contacts (8 Å, |Δi|>4): 55; chains: 1; bounding box: 48×26×36 Å

pLDDT: mean 87.14, std 15.94, range [40.38, 97.44]

Sequence (81 aa):
MSTKPGAIHPLAAIIHILFAKNGGEEISESSEKLYEYFQDYRLELALEEITRKTHVAAEAATIETIFTNRDVLVEQGPLLQ